Protein AF-A0A7C6AMV8-F1 (afdb_monomer_lite)

Secondary structure (DSSP, 8-state):
--SSTTTTS---------------SSGGGPEE--TT---PPP---S-BPPSS---TT-S--BS---EE---SS-S--------TT-------EE---SSTTTGGGTGGGPPPSS---TTT-TT---BTTEEE-

pLDDT: mean 83.49, std 14.91, range [43.38, 95.56]

Sequence (133 aa):
MKKILYALSLLTFINVAALQAQNATSCIIADPFCTGVNYGFPMNTNTSAESGPNYSCLLSQPNPVWYYLKILDPGNITIAINSPTGNDVDFTCWGPFNSPTGACTAQLTAACSSCPNNTSDPNFYPSGNTVDC

Foldseek 3Di:
DPPVVPVPPPDDPPPPPPCPPPQFQAQQRAAEDDPPDDDDDPQAADAAHDPQADQQQDPGGGRDGHYDYDDPDDDDDDDDDDDPVPDDDDDWDFDDDPDSNVCRPHQRRQDDDPRDACVVPVPPDDDRGIGHD

Radius of gyration: 20.77 Å; chains: 1; bounding box: 33×57×64 Å

Structure (mmCIF, N/CA/C/O backbone):
data_AF-A0A7C6AMV8-F1
#
_entry.id   AF-A0A7C6AMV8-F1
#
loop_
_atom_site.group_PDB
_atom_site.id
_atom_site.type_symbol
_atom_site.label_atom_id
_atom_site.label_alt_id
_atom_site.label_comp_id
_atom_site.label_asym_id
_atom_site.label_entity_id
_atom_site.label_seq_id
_atom_site.pdbx_PDB_ins_code
_atom_site.Cartn_x
_atom_site.Cartn_y
_atom_site.Cartn_z
_atom_site.occupancy
_atom_site.B_iso_or_equiv
_atom_site.auth_seq_id
_atom_site.auth_comp_id
_atom_site.auth_asym_id
_atom_site.auth_atom_id
_atom_site.pdbx_PDB_model_num
ATOM 1 N N . MET A 1 1 ? -10.002 -43.504 47.515 1.00 52.38 1 MET A N 1
ATOM 2 C CA . MET A 1 1 ? -9.149 -42.963 46.431 1.00 52.38 1 MET A CA 1
ATOM 3 C C . MET A 1 1 ? -10.002 -42.383 45.290 1.00 52.38 1 MET A C 1
ATOM 5 O O . MET A 1 1 ? -9.975 -42.894 44.186 1.00 52.38 1 MET A O 1
ATOM 9 N N . LYS A 1 2 ? -10.826 -41.358 45.552 1.00 51.69 2 LYS A N 1
ATOM 10 C CA . LYS A 1 2 ? -11.679 -40.707 44.524 1.00 51.69 2 LYS A CA 1
ATOM 11 C C . LYS A 1 2 ? -11.806 -39.185 44.691 1.00 51.69 2 LYS A C 1
ATOM 13 O O . LYS A 1 2 ? -12.508 -38.542 43.930 1.00 51.69 2 LYS A O 1
ATOM 18 N N . LYS A 1 3 ? -11.122 -38.599 45.681 1.00 49.53 3 LYS A N 1
ATOM 19 C CA . LYS A 1 3 ? -11.189 -37.157 45.969 1.00 49.53 3 LYS A CA 1
ATOM 20 C C . LYS A 1 3 ? -10.032 -36.357 45.352 1.00 49.53 3 LYS A C 1
ATOM 22 O O . LYS A 1 3 ? -10.075 -35.141 45.369 1.00 49.53 3 LYS A O 1
ATOM 27 N N . ILE A 1 4 ? -9.036 -37.038 44.775 1.00 54.88 4 ILE A N 1
ATOM 28 C CA . ILE A 1 4 ? -7.852 -36.416 44.152 1.00 54.88 4 ILE A CA 1
ATOM 29 C C . ILE A 1 4 ? -8.022 -36.242 42.628 1.00 54.88 4 ILE A C 1
ATOM 31 O O . ILE A 1 4 ? -7.265 -35.504 42.015 1.00 54.88 4 ILE A O 1
ATOM 35 N N . LEU A 1 5 ? -9.059 -36.825 42.008 1.00 48.66 5 LEU A N 1
ATOM 36 C CA . LEU A 1 5 ? -9.299 -36.653 40.565 1.00 48.66 5 LEU A CA 1
ATOM 37 C C . LEU A 1 5 ? -9.984 -35.332 40.177 1.00 48.66 5 LEU A C 1
ATOM 39 O O . LEU A 1 5 ? -10.015 -35.006 38.998 1.00 48.66 5 LEU A O 1
ATOM 43 N N . TYR A 1 6 ? -10.506 -34.555 41.130 1.00 48.88 6 TYR A N 1
ATOM 44 C CA . TYR A 1 6 ? -11.204 -33.298 40.821 1.00 48.88 6 TYR A CA 1
ATOM 45 C C . TYR A 1 6 ? -10.318 -32.051 40.930 1.00 48.88 6 TYR A C 1
ATOM 47 O O . TYR A 1 6 ? -10.745 -30.966 40.555 1.00 48.88 6 TYR A O 1
ATOM 55 N N . ALA A 1 7 ? -9.071 -32.187 41.392 1.00 48.97 7 ALA A N 1
ATOM 56 C CA . ALA A 1 7 ? -8.151 -31.055 41.515 1.00 48.97 7 ALA A CA 1
ATOM 57 C C . ALA A 1 7 ? -7.457 -30.676 40.191 1.00 48.97 7 ALA A C 1
ATOM 59 O O . ALA A 1 7 ? -6.743 -29.680 40.148 1.00 48.97 7 ALA A O 1
ATOM 60 N N . LEU A 1 8 ? -7.670 -31.442 39.112 1.00 48.41 8 LEU A N 1
ATOM 61 C CA . LEU A 1 8 ? -7.025 -31.223 37.813 1.00 48.41 8 LEU A CA 1
ATOM 62 C C . LEU A 1 8 ? -7.981 -30.761 36.700 1.00 48.41 8 LEU A C 1
ATOM 64 O O . LEU A 1 8 ? -7.605 -30.802 35.535 1.00 48.41 8 LEU A O 1
ATOM 68 N N . SER A 1 9 ? -9.207 -30.331 37.024 1.00 50.22 9 SER A N 1
ATOM 69 C CA . SER A 1 9 ? -10.119 -29.723 36.034 1.00 50.22 9 SER A CA 1
ATOM 70 C C . SER A 1 9 ? -10.252 -28.203 36.181 1.00 50.22 9 SER A C 1
ATOM 72 O O . SER A 1 9 ? -11.156 -27.608 35.601 1.00 50.22 9 SER A O 1
ATOM 74 N N . LEU A 1 10 ? -9.370 -27.567 36.960 1.00 51.94 10 LEU A N 1
ATOM 75 C CA . LEU A 1 10 ? -9.353 -26.116 37.162 1.00 51.94 10 LEU A CA 1
ATOM 76 C C . LEU A 1 10 ? -8.241 -25.432 36.352 1.00 51.94 10 LEU A C 1
ATOM 78 O O . LEU A 1 10 ? -7.565 -24.532 36.840 1.00 51.94 10 LEU A O 1
ATOM 82 N N . LEU A 1 11 ? -8.033 -25.869 35.111 1.00 54.84 11 LEU A N 1
ATOM 83 C CA . LEU A 1 11 ? -7.216 -25.149 34.143 1.00 54.84 11 LEU A CA 1
ATOM 84 C C . LEU A 1 11 ? -8.020 -24.947 32.860 1.00 54.84 11 LEU A C 1
ATOM 86 O O . LEU A 1 11 ? -8.526 -25.900 32.286 1.00 54.84 11 LEU A O 1
ATOM 90 N N . THR A 1 12 ? -8.057 -23.675 32.459 1.00 56.12 12 THR A N 1
ATOM 91 C CA . THR A 1 12 ? -8.466 -23.112 31.165 1.00 56.12 12 THR A CA 1
ATOM 92 C C . THR A 1 12 ? -9.932 -22.705 31.002 1.00 56.12 12 THR A C 1
ATOM 94 O O . THR A 1 12 ? -10.634 -23.182 30.118 1.00 56.12 12 THR A O 1
ATOM 97 N N . PHE A 1 13 ? -10.344 -21.671 31.739 1.00 52.50 13 PHE A N 1
ATOM 98 C CA . PHE A 1 13 ? -11.089 -20.588 31.088 1.00 52.50 13 PHE A CA 1
ATOM 99 C C . PHE A 1 13 ? -10.063 -19.635 30.472 1.00 52.50 13 PHE A C 1
ATOM 101 O O . PHE A 1 13 ? -9.662 -18.644 31.082 1.00 52.50 13 PHE A O 1
ATOM 108 N N . ILE A 1 14 ? -9.573 -19.975 29.276 1.00 60.19 14 ILE A N 1
ATOM 109 C CA . ILE A 1 14 ? -8.906 -18.980 28.438 1.00 60.19 14 ILE A CA 1
ATOM 110 C C . ILE A 1 14 ? -10.017 -18.020 28.031 1.00 60.19 14 ILE A C 1
ATOM 112 O O . ILE A 1 14 ? -10.878 -18.357 27.221 1.00 60.19 14 ILE A O 1
ATOM 116 N N . ASN A 1 15 ? -10.027 -16.839 28.645 1.00 53.09 15 ASN A N 1
ATOM 117 C CA . ASN A 1 15 ? -10.722 -15.701 28.079 1.00 53.09 15 ASN A CA 1
ATOM 118 C C . ASN A 1 15 ? -10.056 -15.446 26.730 1.00 53.09 15 ASN A C 1
ATOM 120 O O . ASN A 1 15 ? -8.993 -14.831 26.667 1.00 53.09 15 ASN A O 1
ATOM 124 N N . VAL A 1 16 ? -10.661 -15.943 25.653 1.00 55.62 16 VAL A N 1
ATOM 125 C CA . VAL A 1 16 ? -10.400 -15.416 24.319 1.00 55.62 16 VAL A CA 1
ATOM 126 C C . VAL A 1 16 ? -11.054 -14.038 24.314 1.00 55.62 16 VAL A C 1
ATOM 128 O O . VAL A 1 16 ? -12.137 -13.840 23.773 1.00 55.62 16 VAL A O 1
ATOM 131 N N . ALA A 1 17 ? -10.420 -13.073 24.988 1.00 52.72 17 ALA A N 1
ATOM 132 C CA . ALA A 1 17 ? -10.545 -11.702 24.541 1.00 52.72 17 ALA A CA 1
ATOM 133 C C . ALA A 1 17 ? -10.197 -11.770 23.058 1.00 52.72 17 ALA A C 1
ATOM 135 O O . ALA A 1 17 ? -9.157 -12.331 22.705 1.00 52.72 17 ALA A O 1
ATOM 136 N N . ALA A 1 18 ? -11.112 -11.323 22.200 1.00 52.22 18 ALA A N 1
ATOM 137 C CA . ALA A 1 18 ? -10.819 -11.163 20.793 1.00 52.22 18 ALA A CA 1
ATOM 138 C C . ALA A 1 18 ? -9.550 -10.310 20.721 1.00 52.22 18 ALA A C 1
ATOM 140 O O . ALA A 1 18 ? -9.596 -9.102 20.952 1.00 52.22 18 ALA A O 1
ATOM 141 N N . LEU A 1 19 ? -8.407 -10.960 20.496 1.00 43.38 19 LEU A N 1
ATOM 142 C CA . LEU A 1 19 ? -7.177 -10.308 20.101 1.00 43.38 19 LEU A CA 1
ATOM 143 C C . LEU A 1 19 ? -7.512 -9.726 18.735 1.00 43.38 19 LEU A C 1
ATOM 145 O O . LEU A 1 19 ? -7.381 -10.387 17.710 1.00 43.38 19 LEU A O 1
ATOM 149 N N . GLN A 1 20 ? -8.063 -8.516 18.740 1.00 50.47 20 GLN A N 1
ATOM 150 C CA . GLN A 1 20 ? -8.112 -7.657 17.574 1.00 50.47 20 GLN A CA 1
ATOM 151 C C . GLN A 1 20 ? -6.642 -7.373 17.282 1.00 50.47 20 GLN A C 1
ATOM 153 O O . GLN A 1 20 ? -6.024 -6.520 17.919 1.00 50.47 20 GLN A O 1
ATOM 158 N N . ALA A 1 21 ? -6.035 -8.218 16.453 1.00 47.72 21 ALA A N 1
ATOM 159 C CA . ALA A 1 21 ? -4.643 -8.097 16.090 1.00 47.72 21 ALA A CA 1
ATOM 160 C C . ALA A 1 21 ? -4.496 -6.764 15.346 1.00 47.72 21 ALA A C 1
ATOM 162 O O . ALA A 1 21 ? -4.943 -6.622 14.215 1.00 47.72 21 ALA A O 1
ATOM 163 N N . GLN A 1 22 ? -3.906 -5.763 16.000 1.00 56.12 22 GLN A N 1
ATOM 164 C CA . GLN A 1 22 ? -3.520 -4.481 15.397 1.00 56.12 22 GLN A CA 1
ATOM 165 C C . GLN A 1 22 ? -2.271 -4.675 14.516 1.00 56.12 22 GLN A C 1
ATOM 167 O O . GLN A 1 22 ? -1.294 -3.944 14.641 1.00 56.12 22 GLN A O 1
ATOM 172 N N . ASN A 1 23 ? -2.238 -5.736 13.707 1.00 65.56 23 ASN A N 1
ATOM 173 C CA . ASN A 1 23 ? -0.981 -6.335 13.263 1.00 65.56 23 ASN A CA 1
ATOM 174 C C . ASN A 1 23 ? -0.507 -5.873 11.881 1.00 65.56 23 ASN A C 1
ATOM 176 O O . ASN A 1 23 ? 0.586 -6.234 11.479 1.00 65.56 23 ASN A O 1
ATOM 180 N N . ALA A 1 24 ? -1.272 -5.026 11.199 1.00 87.44 24 ALA A N 1
ATOM 181 C CA . ALA A 1 24 ? -1.015 -4.596 9.828 1.00 87.44 24 ALA A CA 1
ATOM 182 C C . ALA A 1 24 ? -0.599 -3.114 9.733 1.00 87.44 24 ALA A C 1
ATOM 184 O O . ALA A 1 24 ? -1.158 -2.350 8.947 1.00 87.44 24 ALA A O 1
ATOM 185 N N . THR A 1 25 ? 0.340 -2.662 10.569 1.00 90.00 25 THR A N 1
ATOM 186 C CA . THR A 1 25 ? 0.720 -1.233 10.652 1.00 90.00 25 THR A CA 1
ATOM 187 C C . THR A 1 25 ? 1.819 -0.810 9.674 1.00 90.00 25 THR A C 1
ATOM 189 O O . THR A 1 25 ? 2.034 0.387 9.482 1.00 90.00 25 THR A O 1
ATOM 192 N N . SER A 1 26 ? 2.484 -1.763 9.021 1.00 93.56 26 SER A N 1
ATOM 193 C CA . SER A 1 26 ? 3.488 -1.521 7.980 1.00 93.56 26 SER A CA 1
ATOM 194 C C . SER A 1 26 ? 3.460 -2.614 6.917 1.00 93.56 26 SER A C 1
ATOM 196 O O . SER A 1 26 ? 2.894 -3.689 7.133 1.00 93.56 26 SER A O 1
ATOM 198 N N . CYS A 1 27 ? 4.110 -2.370 5.779 1.00 95.56 27 CYS A N 1
ATOM 199 C CA . CYS A 1 27 ? 4.169 -3.308 4.665 1.00 95.56 27 CYS A CA 1
ATOM 200 C C . CYS A 1 27 ? 4.702 -4.684 5.091 1.00 95.56 27 CYS A C 1
ATOM 202 O O . CYS A 1 27 ? 4.173 -5.716 4.681 1.00 95.56 27 CYS A O 1
ATOM 204 N N . ILE A 1 28 ? 5.735 -4.728 5.943 1.00 95.44 28 ILE A N 1
ATOM 205 C CA . ILE A 1 28 ? 6.418 -5.988 6.279 1.00 95.44 28 ILE A CA 1
ATOM 206 C C . ILE A 1 28 ? 5.560 -6.944 7.121 1.00 95.44 28 ILE A C 1
ATOM 208 O O . ILE A 1 28 ? 5.781 -8.155 7.084 1.00 95.44 28 ILE A O 1
ATOM 212 N N . ILE A 1 29 ? 4.582 -6.408 7.854 1.00 93.38 29 ILE A N 1
ATOM 213 C CA . ILE A 1 29 ? 3.626 -7.167 8.672 1.00 93.38 29 ILE A CA 1
ATOM 214 C C . ILE A 1 29 ? 2.193 -7.060 8.133 1.00 93.38 29 ILE A C 1
ATOM 216 O O . ILE A 1 29 ? 1.246 -7.313 8.866 1.00 93.38 29 ILE A O 1
ATOM 220 N N . ALA A 1 30 ? 2.024 -6.695 6.859 1.00 93.44 30 ALA A N 1
ATOM 221 C CA . ALA A 1 30 ? 0.716 -6.610 6.220 1.00 93.44 30 ALA A CA 1
ATOM 222 C C . ALA A 1 30 ? -0.078 -7.921 6.356 1.00 93.44 30 ALA A C 1
ATOM 224 O O . ALA A 1 30 ? 0.481 -9.018 6.235 1.00 93.44 30 ALA A O 1
ATOM 225 N N . ASP A 1 31 ? -1.390 -7.809 6.546 1.00 91.12 31 ASP A N 1
ATOM 226 C CA . ASP A 1 31 ? -2.275 -8.967 6.672 1.00 91.12 31 ASP A CA 1
ATOM 227 C C . ASP A 1 31 ? -2.735 -9.479 5.288 1.00 91.12 31 ASP A C 1
ATOM 229 O O . ASP A 1 31 ? -2.810 -8.719 4.317 1.00 91.12 31 ASP A O 1
ATOM 233 N N . PRO A 1 32 ? -3.059 -10.777 5.143 1.00 91.06 32 PRO A N 1
ATOM 234 C CA . PRO A 1 32 ? -3.609 -11.297 3.896 1.00 91.06 32 PRO A CA 1
ATOM 235 C C . PRO A 1 32 ? -5.035 -10.788 3.649 1.00 91.06 32 PRO A C 1
ATOM 237 O O . PRO A 1 32 ? -5.898 -10.878 4.525 1.00 91.06 32 PRO A O 1
ATOM 240 N N . PHE A 1 33 ? -5.306 -10.364 2.417 1.00 89.12 33 PHE A N 1
ATOM 241 C CA . PHE A 1 33 ? -6.643 -10.055 1.918 1.00 89.12 33 PHE A CA 1
ATOM 242 C C . PHE A 1 33 ? -7.048 -11.080 0.850 1.00 89.12 33 PHE A C 1
ATOM 244 O O . PHE A 1 33 ? -6.445 -11.163 -0.224 1.00 89.12 33 PHE A O 1
ATOM 251 N N . CYS A 1 34 ? -8.053 -11.896 1.167 1.00 87.62 34 CYS A N 1
ATOM 252 C CA . CYS A 1 34 ? -8.522 -13.006 0.341 1.00 87.62 34 CYS A CA 1
ATOM 253 C C . CYS A 1 34 ? -9.861 -12.680 -0.327 1.00 87.62 34 CYS A C 1
ATOM 255 O O . CYS A 1 34 ? -10.740 -12.056 0.265 1.00 87.62 34 CYS A O 1
ATOM 257 N N . THR A 1 35 ? -10.051 -13.168 -1.550 1.00 88.50 35 THR A N 1
ATOM 258 C CA . THR A 1 35 ? -11.320 -13.035 -2.271 1.00 88.50 35 THR A CA 1
ATOM 259 C C . THR A 1 35 ? -12.454 -13.777 -1.555 1.00 88.50 35 THR A C 1
ATOM 261 O O . THR A 1 35 ? -12.253 -14.828 -0.947 1.00 88.50 35 THR A O 1
ATOM 264 N N . GLY A 1 36 ? -13.667 -13.219 -1.612 1.00 85.06 36 GLY A N 1
ATOM 265 C CA . GLY A 1 36 ? -14.867 -13.824 -1.016 1.00 85.06 36 GLY A CA 1
ATOM 266 C C . GLY A 1 36 ? -14.975 -13.702 0.508 1.00 85.06 36 GLY A C 1
ATOM 267 O O . GLY A 1 36 ? -15.940 -14.204 1.084 1.00 85.06 36 GLY A O 1
ATOM 268 N N . VAL A 1 37 ? -14.024 -13.030 1.161 1.00 86.81 37 VAL A N 1
ATOM 269 C CA . VAL A 1 37 ? -14.055 -12.734 2.597 1.00 86.81 37 VAL A CA 1
ATOM 270 C C . VAL A 1 37 ? -14.234 -11.232 2.794 1.00 86.81 37 VAL A C 1
ATOM 272 O O . VAL A 1 37 ? -13.550 -10.429 2.166 1.00 86.81 37 VAL A O 1
ATOM 275 N N . ASN A 1 38 ? -15.144 -10.855 3.693 1.00 86.06 38 ASN A N 1
ATOM 276 C CA . ASN A 1 38 ? -15.296 -9.469 4.123 1.00 86.06 38 ASN A CA 1
ATOM 277 C C . ASN A 1 38 ? -14.393 -9.212 5.329 1.00 86.06 38 ASN A C 1
ATOM 279 O O . ASN A 1 38 ? -14.448 -9.948 6.317 1.00 86.06 38 ASN A O 1
ATOM 283 N N . TYR A 1 39 ? -13.604 -8.145 5.261 1.00 84.00 39 TYR A N 1
ATOM 284 C CA . TYR A 1 39 ? -12.695 -7.738 6.326 1.00 84.00 39 TYR A CA 1
ATOM 285 C C . TYR A 1 39 ? -13.227 -6.483 7.015 1.00 84.00 39 TYR A C 1
ATOM 287 O O . TYR A 1 39 ? -13.643 -5.531 6.360 1.00 84.00 39 TYR A O 1
ATOM 295 N N . GLY A 1 40 ? -13.224 -6.490 8.349 1.00 83.12 40 GLY A N 1
ATOM 296 C CA . GLY A 1 40 ? -13.445 -5.287 9.145 1.00 83.12 40 GLY A CA 1
ATOM 297 C C . GLY A 1 40 ? -12.113 -4.594 9.387 1.00 83.12 40 GLY A C 1
ATOM 298 O O . GLY A 1 40 ? -11.228 -5.182 10.007 1.00 83.12 40 GLY A O 1
ATOM 299 N N . PHE A 1 41 ? -11.969 -3.363 8.905 1.00 78.06 41 PHE A N 1
ATOM 300 C CA . PHE A 1 41 ? -10.746 -2.599 9.113 1.00 78.06 41 PHE A CA 1
ATOM 301 C C . PHE A 1 41 ? -10.730 -1.977 10.511 1.00 78.06 41 PHE A C 1
ATOM 303 O O . PHE A 1 41 ? -11.732 -1.378 10.925 1.00 78.06 41 PHE A O 1
ATOM 310 N N . PRO A 1 42 ? -9.611 -2.079 11.247 1.00 73.62 42 PRO A N 1
ATOM 311 C CA . PRO A 1 42 ? -9.451 -1.310 12.463 1.00 73.62 42 PRO A CA 1
ATOM 312 C C . PRO A 1 42 ? -9.400 0.170 12.072 1.00 73.62 42 PRO A C 1
ATOM 314 O O . PRO A 1 42 ? -8.499 0.601 11.355 1.00 73.62 42 PRO A O 1
ATOM 317 N N . MET A 1 43 ? -10.376 0.957 12.530 1.00 74.19 43 MET A N 1
ATOM 318 C CA . MET A 1 43 ? -10.323 2.418 12.433 1.00 74.19 43 MET A CA 1
ATOM 319 C C . MET A 1 43 ? -9.279 2.929 13.425 1.00 74.19 43 MET A C 1
ATOM 321 O O . MET A 1 43 ? -9.609 3.419 14.506 1.00 74.19 43 MET A O 1
ATOM 325 N N . ASN A 1 44 ? -8.009 2.733 13.076 1.00 78.75 44 ASN A N 1
ATOM 326 C CA . ASN A 1 44 ? -6.885 3.236 13.842 1.00 78.75 44 ASN A CA 1
ATOM 327 C C . ASN A 1 44 ? -7.033 4.754 14.010 1.00 78.75 44 ASN A C 1
ATOM 329 O O . ASN A 1 44 ? -7.648 5.441 13.195 1.00 78.75 44 ASN A O 1
ATOM 333 N N . THR A 1 45 ? -6.473 5.288 15.087 1.00 86.44 45 THR A N 1
ATOM 334 C CA . THR A 1 45 ? -6.482 6.730 15.354 1.00 86.44 45 THR A CA 1
ATOM 335 C C . THR A 1 45 ? -5.103 7.163 15.809 1.00 86.44 45 THR A C 1
ATOM 337 O O . THR A 1 45 ? -4.444 6.418 16.532 1.00 86.44 45 THR A O 1
ATOM 340 N N . ASN A 1 46 ? -4.703 8.383 15.455 1.00 89.06 46 ASN A N 1
ATOM 341 C CA . ASN A 1 46 ? -3.443 9.001 15.874 1.00 89.06 46 ASN A CA 1
ATOM 342 C C . ASN A 1 46 ? -2.189 8.211 15.458 1.00 89.06 46 ASN A C 1
ATOM 344 O O . ASN A 1 46 ? -1.201 8.182 16.190 1.00 89.06 46 ASN A O 1
ATOM 348 N N . THR A 1 47 ? -2.220 7.572 14.287 1.00 91.31 47 THR A N 1
ATOM 349 C CA . THR A 1 47 ? -1.048 6.907 13.690 1.00 91.31 47 THR A CA 1
ATOM 350 C C . THR A 1 47 ? -0.796 7.432 12.279 1.00 91.31 47 THR A C 1
ATOM 352 O O . THR A 1 47 ? -1.657 8.086 11.689 1.00 91.31 47 THR A O 1
ATOM 355 N N . SER A 1 48 ? 0.390 7.168 11.737 1.00 93.56 48 SER A N 1
ATOM 356 C CA . SER A 1 48 ? 0.790 7.551 10.380 1.00 93.56 48 SER A CA 1
ATOM 357 C C . SER A 1 48 ? 1.385 6.354 9.652 1.00 93.56 48 SER A C 1
ATOM 359 O O . SER A 1 48 ? 1.975 5.480 10.292 1.00 93.56 48 SER A O 1
ATOM 361 N N . ALA A 1 49 ? 1.260 6.331 8.326 1.00 94.19 49 ALA A N 1
ATOM 362 C CA . ALA A 1 49 ? 1.941 5.347 7.492 1.00 94.19 49 ALA A CA 1
ATOM 363 C C . ALA A 1 49 ? 3.465 5.394 7.659 1.00 94.19 49 ALA A C 1
ATOM 365 O O . ALA A 1 49 ? 4.038 6.396 8.096 1.00 94.19 49 ALA A O 1
ATOM 366 N N . GLU A 1 50 ? 4.115 4.273 7.346 1.00 95.06 50 GLU A N 1
ATOM 367 C CA . GLU A 1 50 ? 5.567 4.164 7.437 1.00 95.06 50 GLU A CA 1
ATOM 368 C C . GLU A 1 50 ? 6.262 5.093 6.432 1.00 95.06 50 GLU A C 1
ATOM 370 O O . GLU A 1 50 ? 5.727 5.421 5.370 1.00 95.06 50 GLU A O 1
ATOM 375 N N . SER A 1 51 ? 7.471 5.537 6.761 1.00 94.12 51 SER A N 1
ATOM 376 C CA . SER A 1 51 ? 8.268 6.355 5.852 1.00 94.12 51 SER A CA 1
ATOM 377 C C . SER A 1 51 ? 8.934 5.496 4.776 1.00 94.12 51 SER A C 1
ATOM 379 O O . SER A 1 51 ? 9.338 4.364 5.029 1.00 94.12 51 SER A O 1
ATOM 381 N N . GLY A 1 52 ? 9.089 6.052 3.571 1.00 92.62 52 GLY A N 1
ATOM 382 C CA . GLY A 1 52 ? 9.795 5.402 2.462 1.00 92.62 52 GLY A CA 1
ATOM 383 C C . GLY A 1 52 ? 8.919 5.097 1.244 1.00 92.62 52 GLY A C 1
ATOM 384 O O . GLY A 1 52 ? 9.321 5.480 0.144 1.00 92.62 52 GLY A O 1
ATOM 385 N N . PRO A 1 53 ? 7.742 4.457 1.393 1.00 94.94 53 PRO A N 1
ATOM 386 C CA . PRO A 1 53 ? 6.846 4.219 0.268 1.00 94.94 53 PRO A CA 1
ATOM 387 C C . PRO A 1 53 ? 6.381 5.513 -0.411 1.00 94.94 53 PRO A C 1
ATOM 389 O O . PRO A 1 53 ? 6.182 6.547 0.228 1.00 94.94 53 PRO A O 1
ATOM 392 N N . ASN A 1 54 ? 6.171 5.436 -1.722 1.00 94.12 54 ASN A N 1
ATOM 393 C CA . ASN A 1 54 ? 5.489 6.447 -2.507 1.00 94.12 54 ASN A CA 1
ATOM 394 C C . ASN A 1 54 ? 3.990 6.121 -2.553 1.00 94.12 54 ASN A C 1
ATOM 396 O O . ASN A 1 54 ? 3.554 5.219 -3.271 1.00 94.12 54 ASN A O 1
ATOM 400 N N . TYR A 1 55 ? 3.204 6.892 -1.804 1.00 94.31 55 TYR A N 1
ATOM 401 C CA . TYR A 1 55 ? 1.750 6.742 -1.701 1.00 94.31 55 TYR A CA 1
ATOM 402 C C . TYR A 1 55 ? 0.969 7.384 -2.860 1.00 94.31 55 TYR A C 1
ATOM 404 O O . TYR A 1 55 ? -0.247 7.521 -2.793 1.00 94.31 55 TYR A O 1
ATOM 412 N N . SER A 1 56 ? 1.656 7.739 -3.947 1.00 94.06 56 SER A N 1
ATOM 413 C CA . SER A 1 56 ? 1.074 8.164 -5.221 1.00 94.06 56 SER A CA 1
ATOM 414 C C . SER A 1 56 ? 0.122 9.357 -5.091 1.00 94.06 56 SER A C 1
ATOM 416 O O . SER A 1 56 ? 0.577 10.461 -4.807 1.00 94.06 56 SER A O 1
ATOM 418 N N . CYS A 1 57 ? -1.176 9.159 -5.327 1.00 93.25 57 CYS A N 1
ATOM 419 C CA . CYS A 1 57 ? -2.190 10.210 -5.275 1.00 93.25 57 CYS A CA 1
ATOM 420 C C . CYS A 1 57 ? -2.567 10.616 -3.838 1.00 93.25 57 CYS A C 1
ATOM 422 O O . CYS A 1 57 ? -3.226 11.638 -3.642 1.00 93.25 57 CYS A O 1
ATOM 424 N N . LEU A 1 58 ? -2.152 9.841 -2.824 1.00 93.38 58 LEU A N 1
ATOM 425 C CA . LEU A 1 58 ? -2.487 10.128 -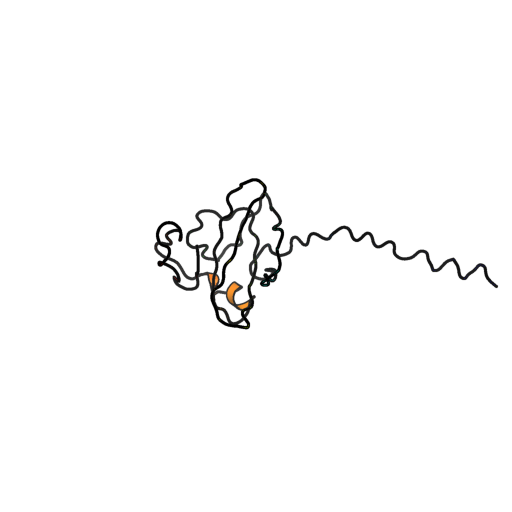1.435 1.00 93.38 58 LEU A CA 1
ATOM 426 C C . LEU A 1 58 ? -1.699 11.341 -0.938 1.00 93.38 58 LEU A C 1
ATOM 428 O O . LEU A 1 58 ? -0.479 11.289 -0.780 1.00 93.38 58 LEU A O 1
ATOM 432 N N . LEU A 1 59 ? -2.411 12.423 -0.624 1.00 90.25 59 LEU A N 1
ATOM 433 C CA . LEU A 1 59 ? -1.812 13.642 -0.070 1.00 90.25 59 LEU A CA 1
ATOM 434 C C . LEU A 1 59 ? -1.437 13.493 1.411 1.00 90.25 59 LEU A C 1
ATOM 436 O O . LEU A 1 59 ? -0.503 14.139 1.885 1.00 90.25 59 LEU A O 1
ATOM 440 N N . SER A 1 60 ? -2.163 12.650 2.147 1.00 92.44 60 SER A N 1
ATOM 441 C CA . SER A 1 60 ? -1.905 12.337 3.554 1.00 92.44 60 SER A CA 1
ATOM 442 C C . SER A 1 60 ? -2.148 10.855 3.824 1.00 92.44 60 SER A C 1
ATOM 444 O O . SER A 1 60 ? -2.909 10.219 3.100 1.00 92.44 60 SER A O 1
ATOM 446 N N . GLN A 1 61 ? -1.489 10.298 4.844 1.00 94.06 61 GLN A N 1
ATOM 447 C CA . GLN A 1 61 ? -1.610 8.878 5.198 1.00 94.06 61 GLN A CA 1
ATOM 448 C C . GLN A 1 61 ? -1.825 8.668 6.712 1.00 94.06 61 GLN A C 1
ATOM 450 O O . GLN A 1 61 ? -0.987 8.046 7.382 1.00 94.06 61 GLN A O 1
ATOM 455 N N . PRO A 1 62 ? -2.901 9.229 7.298 1.00 92.81 62 PRO A N 1
ATOM 456 C CA . PRO A 1 62 ? -3.257 8.955 8.681 1.00 92.81 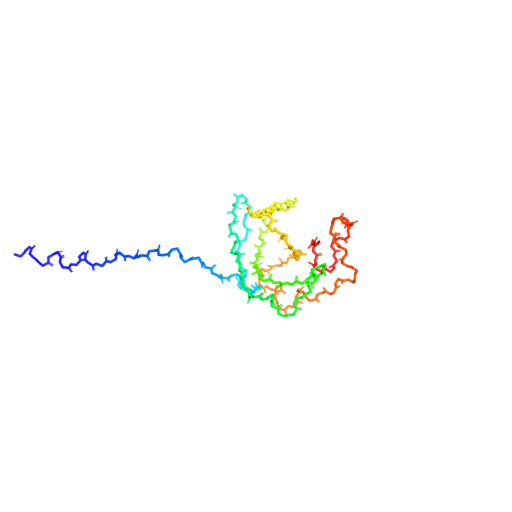62 PRO A CA 1
ATOM 457 C C . PRO A 1 62 ? -3.833 7.543 8.822 1.00 92.81 62 PRO A C 1
ATOM 459 O O . PRO A 1 62 ? -4.510 7.044 7.930 1.00 92.81 62 PRO A O 1
ATOM 462 N N . ASN A 1 63 ? -3.633 6.939 9.990 1.00 91.44 63 ASN A N 1
ATOM 463 C CA . ASN A 1 63 ? -4.333 5.723 10.411 1.00 91.44 63 ASN A CA 1
ATOM 464 C C . ASN A 1 63 ? -4.255 4.557 9.409 1.00 91.44 63 ASN A C 1
ATOM 466 O O . ASN A 1 63 ? -5.286 3.976 9.067 1.00 91.44 63 ASN A O 1
ATOM 470 N N . PRO A 1 64 ? -3.044 4.206 8.942 1.00 92.94 64 PRO A N 1
ATOM 471 C CA . PRO A 1 64 ? -2.860 3.204 7.906 1.00 92.94 64 PRO A CA 1
ATOM 472 C C . PRO A 1 64 ? -3.294 1.810 8.370 1.00 92.94 64 PRO A C 1
ATOM 474 O O . PRO A 1 64 ? -3.242 1.463 9.558 1.00 92.94 64 PRO A O 1
ATOM 477 N N . VAL A 1 65 ? -3.608 0.979 7.384 1.00 92.38 65 VAL A N 1
ATOM 478 C CA . VAL A 1 65 ? -3.651 -0.475 7.509 1.00 92.38 65 VAL A CA 1
ATOM 479 C C . VAL A 1 65 ? -3.123 -1.087 6.212 1.00 92.38 65 VAL A C 1
ATOM 481 O O . VAL A 1 65 ? -3.427 -0.599 5.125 1.00 92.38 65 VAL A O 1
ATOM 484 N N . TRP A 1 66 ? -2.304 -2.128 6.322 1.00 93.56 66 TRP A N 1
ATOM 485 C CA . TRP A 1 66 ? -1.605 -2.728 5.189 1.00 93.56 66 TRP A CA 1
ATOM 486 C C . TRP A 1 66 ? -2.103 -4.135 4.896 1.00 93.56 66 TRP A C 1
ATOM 488 O O . TRP A 1 66 ? -2.117 -5.000 5.769 1.00 93.56 66 TRP A O 1
ATOM 498 N N . TYR A 1 67 ? -2.433 -4.390 3.634 1.00 93.31 67 TYR A N 1
ATOM 499 C CA . TYR A 1 67 ? -2.828 -5.713 3.170 1.00 93.31 67 TYR A CA 1
ATOM 500 C C . TYR A 1 67 ? -2.007 -6.149 1.967 1.00 93.31 67 TYR A C 1
ATOM 502 O O . TYR A 1 67 ? -1.515 -5.324 1.198 1.00 93.31 67 TYR A O 1
ATOM 510 N N . TYR A 1 68 ? -1.914 -7.462 1.775 1.00 94.06 68 TYR A N 1
ATOM 511 C CA . TYR A 1 68 ? -1.427 -8.042 0.531 1.00 94.06 68 TYR A CA 1
ATOM 512 C C . TYR A 1 68 ? -2.453 -9.006 -0.062 1.00 94.06 68 TYR A C 1
ATOM 514 O O . TYR A 1 68 ? -3.123 -9.755 0.652 1.00 94.06 68 TYR A O 1
ATOM 522 N N . LEU A 1 69 ? -2.520 -9.036 -1.391 1.00 93.25 69 LEU A N 1
ATOM 523 C CA . LEU A 1 69 ? -3.302 -10.012 -2.140 1.00 93.25 69 LEU A CA 1
ATOM 524 C C . LEU A 1 69 ? -2.357 -11.017 -2.796 1.00 93.25 69 LEU A C 1
ATOM 526 O O . LEU A 1 69 ? -1.358 -10.642 -3.409 1.00 93.25 69 LEU A O 1
ATOM 530 N N . LYS A 1 70 ? -2.680 -12.307 -2.689 1.00 92.88 70 LYS A N 1
ATOM 531 C CA . LYS A 1 70 ? -2.042 -13.355 -3.495 1.00 92.88 70 LYS A CA 1
ATOM 532 C C . LYS A 1 70 ? -2.994 -13.750 -4.608 1.00 92.88 70 LYS A C 1
ATOM 534 O O . LYS A 1 70 ? -4.120 -14.155 -4.337 1.00 92.88 70 LYS A O 1
ATOM 539 N N . ILE A 1 71 ? -2.522 -13.649 -5.843 1.00 91.44 71 ILE A N 1
ATOM 540 C CA . ILE A 1 71 ? -3.303 -13.986 -7.029 1.00 91.44 71 ILE A CA 1
ATOM 541 C C . ILE A 1 71 ? -2.865 -15.366 -7.510 1.00 91.44 71 ILE A C 1
ATOM 543 O O . ILE A 1 71 ? -1.706 -15.554 -7.871 1.00 91.44 71 ILE A O 1
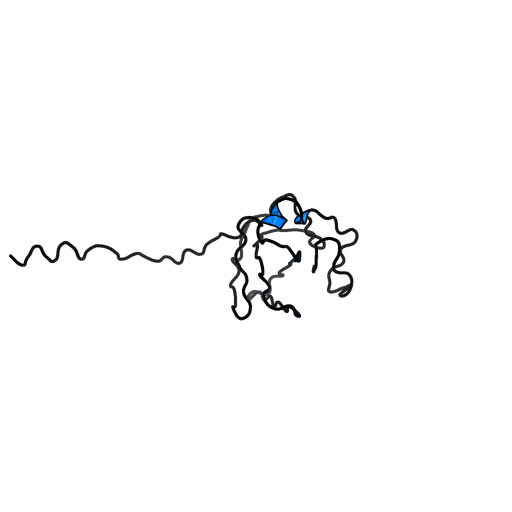ATOM 547 N N . LEU A 1 72 ? -3.785 -16.332 -7.457 1.00 90.62 72 LEU A N 1
ATOM 548 C CA . LEU A 1 72 ? -3.582 -17.661 -8.035 1.00 90.62 72 LEU A CA 1
ATOM 549 C C . LEU A 1 72 ? -3.993 -17.658 -9.510 1.00 90.62 72 LEU A C 1
ATOM 551 O O . LEU A 1 72 ? -3.186 -17.987 -10.374 1.00 90.62 72 LEU A O 1
ATOM 555 N N . ASP A 1 73 ? -5.22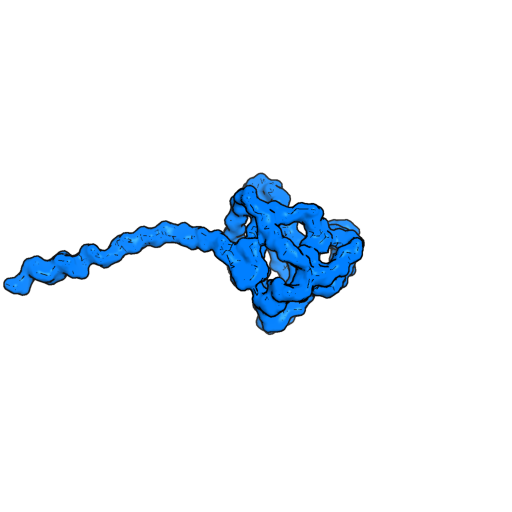5 -17.222 -9.774 1.00 91.25 73 ASP A N 1
ATOM 556 C CA . ASP A 1 73 ? -5.793 -17.149 -11.114 1.00 91.25 73 ASP A CA 1
ATOM 557 C C . ASP A 1 73 ? -5.799 -15.693 -11.604 1.00 91.25 73 ASP A C 1
ATOM 559 O O . ASP A 1 73 ? -6.326 -14.818 -10.907 1.00 91.25 73 ASP A O 1
ATOM 563 N N . PRO A 1 74 ? -5.217 -15.392 -12.779 1.00 90.94 74 PRO A N 1
ATOM 564 C CA . PRO A 1 74 ? -5.208 -14.039 -13.314 1.00 90.94 74 PRO A CA 1
ATOM 565 C C . PRO A 1 74 ? -6.615 -13.611 -13.743 1.00 90.94 74 PRO A C 1
ATOM 567 O O . PRO A 1 74 ? -7.366 -14.379 -14.344 1.00 90.94 74 PRO A O 1
ATOM 570 N N . GLY A 1 75 ? -6.953 -12.353 -13.482 1.00 90.94 75 GLY A N 1
ATOM 571 C CA . GLY A 1 75 ? -8.240 -11.782 -13.849 1.00 90.94 75 GLY A CA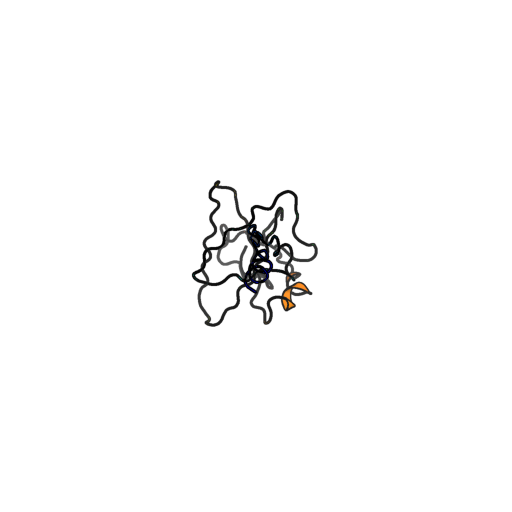 1
ATOM 572 C C . GLY A 1 75 ? -8.449 -10.406 -13.235 1.00 90.94 75 GLY A C 1
ATOM 573 O O . GLY A 1 75 ? -7.563 -9.859 -12.577 1.00 90.94 75 GLY A O 1
ATOM 574 N N . ASN A 1 76 ? -9.639 -9.855 -13.456 1.00 90.88 76 ASN A N 1
ATOM 575 C CA . ASN A 1 76 ? -10.009 -8.565 -12.891 1.00 90.88 76 ASN A CA 1
ATOM 576 C C . ASN A 1 76 ? -10.181 -8.676 -11.374 1.00 90.88 76 ASN A C 1
ATOM 578 O O . ASN A 1 76 ? -10.781 -9.627 -10.872 1.00 90.88 76 ASN A O 1
ATOM 582 N N . ILE A 1 77 ? -9.700 -7.661 -10.663 1.00 90.25 77 ILE A N 1
ATOM 583 C CA . ILE A 1 77 ? -9.873 -7.518 -9.221 1.00 90.25 77 ILE A CA 1
ATOM 584 C C . ILE A 1 77 ? -10.856 -6.372 -8.997 1.00 90.25 77 ILE A C 1
ATOM 586 O O . ILE A 1 77 ? -10.694 -5.287 -9.546 1.00 90.25 77 ILE A O 1
ATOM 590 N N . THR A 1 78 ? -11.885 -6.615 -8.192 1.00 90.75 78 THR A N 1
ATOM 591 C CA . THR A 1 78 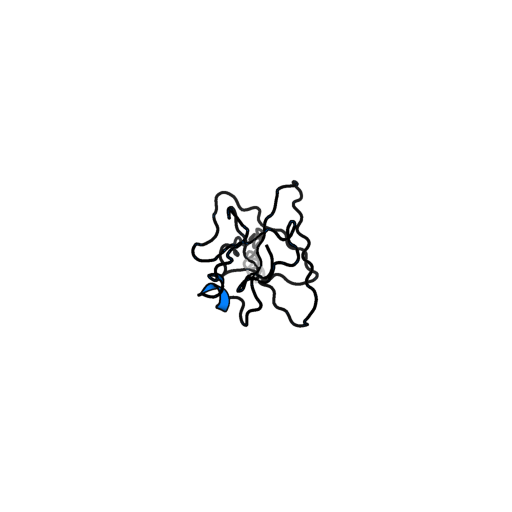? -12.818 -5.580 -7.745 1.00 90.75 78 THR A CA 1
ATOM 592 C C . THR A 1 78 ? -12.811 -5.564 -6.228 1.00 90.75 78 THR A C 1
ATOM 594 O O . THR A 1 78 ? -13.098 -6.581 -5.597 1.00 90.75 78 THR A O 1
ATOM 597 N N . ILE A 1 79 ? -12.474 -4.413 -5.650 1.00 89.81 79 ILE A N 1
ATOM 598 C CA . ILE A 1 79 ? -12.459 -4.194 -4.205 1.00 89.81 79 ILE A CA 1
ATOM 599 C C . ILE A 1 79 ? -13.562 -3.189 -3.890 1.00 89.81 79 ILE A C 1
ATOM 601 O O . ILE A 1 79 ? -13.572 -2.084 -4.422 1.00 89.81 79 ILE A O 1
ATOM 605 N N . ALA A 1 80 ? -14.504 -3.589 -3.040 1.00 90.56 80 ALA A N 1
ATOM 606 C CA . ALA A 1 80 ? -15.517 -2.693 -2.503 1.00 90.56 80 ALA A CA 1
ATOM 607 C C . ALA A 1 80 ? -15.099 -2.277 -1.091 1.00 90.56 80 ALA A C 1
ATOM 609 O O . ALA A 1 80 ? -14.943 -3.128 -0.215 1.00 90.56 80 ALA A O 1
ATOM 610 N N . ILE A 1 81 ? -14.919 -0.975 -0.882 1.00 89.31 81 ILE A N 1
ATOM 611 C CA . ILE A 1 81 ? -14.557 -0.393 0.410 1.00 89.31 81 ILE A CA 1
ATOM 612 C C . ILE A 1 81 ? -15.749 0.426 0.893 1.00 89.31 81 ILE A C 1
ATOM 614 O O . ILE A 1 81 ? -16.274 1.263 0.161 1.00 89.31 81 ILE A O 1
ATOM 618 N N . ASN A 1 82 ? -16.200 0.171 2.120 1.00 88.06 82 ASN A N 1
ATOM 619 C CA . ASN A 1 82 ? -17.302 0.909 2.720 1.00 88.06 82 ASN A CA 1
ATOM 620 C C . ASN A 1 82 ? -16.979 1.307 4.161 1.00 88.06 82 ASN A C 1
ATOM 622 O O . ASN A 1 82 ? -16.502 0.500 4.957 1.00 88.06 82 ASN A O 1
ATOM 626 N N . SER A 1 83 ? -17.324 2.542 4.512 1.00 87.75 83 SER A N 1
ATOM 627 C CA . SER A 1 83 ? -17.284 3.035 5.885 1.00 87.75 83 SER A CA 1
ATOM 628 C C . SER A 1 83 ? -18.708 3.083 6.446 1.00 87.75 83 SER A C 1
ATOM 630 O O . SER A 1 83 ? -19.548 3.790 5.886 1.00 87.75 83 SER A O 1
ATOM 632 N N . PRO A 1 84 ? -19.032 2.359 7.535 1.00 84.31 84 PRO A N 1
ATOM 633 C CA . PRO A 1 84 ? -20.385 2.360 8.102 1.00 84.31 84 PRO A CA 1
ATOM 634 C C . PRO A 1 84 ? -20.793 3.732 8.659 1.00 84.31 84 PRO A C 1
ATOM 636 O O . PRO A 1 84 ? -21.977 4.003 8.835 1.00 84.31 84 PRO A O 1
ATOM 639 N N . THR A 1 85 ? -19.817 4.596 8.931 1.00 86.94 85 THR A N 1
ATOM 640 C CA . THR A 1 85 ? -19.999 5.971 9.407 1.00 86.94 85 THR A CA 1
ATOM 641 C C . THR A 1 85 ? -19.900 7.006 8.287 1.00 86.94 85 THR A C 1
ATOM 643 O O . THR A 1 85 ? -20.021 8.196 8.562 1.00 86.94 85 THR A O 1
ATOM 646 N N . GLY A 1 86 ? -19.680 6.580 7.038 1.00 85.12 86 GLY A N 1
ATOM 647 C CA . GLY A 1 86 ? -19.520 7.479 5.893 1.00 85.12 86 GLY A CA 1
ATOM 648 C C . GLY A 1 86 ? -18.210 8.270 5.891 1.00 85.12 86 GLY A C 1
ATOM 649 O O . GLY A 1 86 ? -18.110 9.258 5.173 1.00 85.12 86 GLY A O 1
ATOM 650 N N . ASN A 1 87 ? -17.221 7.863 6.695 1.00 86.25 87 ASN A N 1
ATOM 651 C CA . ASN A 1 87 ? -15.886 8.455 6.622 1.00 86.25 87 ASN A CA 1
ATOM 652 C C . ASN A 1 87 ? -15.248 8.130 5.271 1.00 86.25 87 ASN A C 1
ATOM 654 O O . ASN A 1 87 ? -15.424 7.017 4.769 1.00 86.25 87 ASN A O 1
ATOM 658 N N . ASP A 1 88 ? -14.483 9.079 4.745 1.00 86.44 88 ASP A N 1
ATOM 659 C CA . ASP A 1 88 ? -13.672 8.867 3.554 1.00 86.44 88 ASP A CA 1
ATOM 660 C C . ASP A 1 88 ? -12.587 7.816 3.823 1.00 86.44 88 ASP A C 1
ATOM 662 O O . ASP A 1 88 ? -12.024 7.762 4.924 1.00 86.44 88 ASP A O 1
ATOM 666 N N . VAL A 1 89 ? -12.346 6.950 2.843 1.00 88.38 89 VAL A N 1
ATOM 667 C CA . VAL A 1 89 ? -11.334 5.895 2.924 1.00 88.38 89 VAL A CA 1
ATOM 668 C C . VAL A 1 89 ? -10.543 5.912 1.633 1.00 88.38 89 VAL A C 1
ATOM 670 O O . VAL A 1 89 ? -10.974 5.375 0.614 1.00 88.38 89 VAL A O 1
ATOM 673 N N . ASP A 1 90 ? -9.359 6.495 1.720 1.00 90.75 90 ASP A N 1
ATOM 674 C CA . ASP A 1 90 ? -8.397 6.479 0.637 1.00 90.75 90 ASP A CA 1
ATOM 675 C C . ASP A 1 90 ? -7.604 5.170 0.621 1.00 90.75 90 ASP A C 1
ATOM 677 O O . ASP A 1 90 ? -7.358 4.541 1.658 1.00 90.75 90 ASP A O 1
ATOM 681 N N . PHE A 1 91 ? -7.147 4.771 -0.561 1.00 92.69 91 PHE A N 1
ATOM 682 C CA . PHE A 1 91 ? -6.260 3.629 -0.715 1.00 92.69 91 PHE A CA 1
ATOM 683 C C . PHE A 1 91 ? -5.224 3.893 -1.800 1.00 92.69 91 PHE A C 1
ATOM 685 O O . PHE A 1 91 ? -5.369 4.763 -2.650 1.00 92.69 91 PHE A O 1
ATOM 692 N N . THR A 1 92 ? -4.168 3.095 -1.776 1.00 94.31 92 THR A N 1
ATOM 693 C CA . THR A 1 92 ? -3.266 2.949 -2.908 1.00 94.31 92 THR A CA 1
ATOM 694 C C . THR A 1 92 ? -2.859 1.484 -2.995 1.00 94.31 92 THR A C 1
ATOM 696 O O . THR A 1 92 ? -2.772 0.788 -1.978 1.00 94.31 92 THR A O 1
ATOM 699 N N . CYS A 1 93 ? -2.678 0.987 -4.211 1.00 94.56 93 CYS A N 1
ATOM 700 C CA . CYS A 1 93 ? -2.321 -0.398 -4.467 1.00 94.56 93 CYS A CA 1
ATOM 701 C C . CYS A 1 93 ? -1.063 -0.465 -5.331 1.00 94.56 93 CYS A C 1
ATOM 703 O O . CYS A 1 93 ? -0.913 0.293 -6.292 1.00 94.56 93 CYS A O 1
ATOM 705 N N . TRP A 1 94 ? -0.182 -1.417 -5.019 1.00 95.00 94 TRP A N 1
ATOM 706 C CA . TRP A 1 94 ? 1.042 -1.661 -5.774 1.00 95.00 94 TRP A CA 1
ATOM 707 C C . TRP A 1 94 ? 1.173 -3.120 -6.193 1.00 95.00 94 TRP A C 1
ATOM 709 O O . TRP A 1 94 ? 0.734 -4.030 -5.487 1.00 95.00 94 TRP A O 1
ATOM 719 N N . GLY A 1 95 ? 1.855 -3.345 -7.311 1.00 94.50 95 GLY A N 1
ATOM 720 C CA . GLY A 1 95 ? 2.205 -4.671 -7.796 1.00 94.50 95 GLY A CA 1
ATOM 721 C C . GLY A 1 95 ? 2.197 -4.774 -9.323 1.00 94.50 95 GLY A C 1
ATOM 722 O O . GLY A 1 95 ? 2.217 -3.757 -10.013 1.00 94.50 95 GLY A O 1
ATOM 723 N N . PRO A 1 96 ? 2.161 -6.007 -9.861 1.00 94.38 96 PRO A N 1
ATOM 724 C CA . PRO A 1 96 ? 2.289 -7.273 -9.133 1.00 94.38 96 PRO A CA 1
ATOM 725 C C . PRO A 1 96 ? 3.713 -7.496 -8.592 1.00 94.38 96 PRO A C 1
ATOM 727 O O . PRO A 1 96 ? 4.693 -7.021 -9.162 1.00 94.38 96 PRO A O 1
ATOM 730 N N . PHE A 1 97 ? 3.835 -8.267 -7.508 1.00 94.12 97 PHE A N 1
ATOM 731 C CA . PHE A 1 97 ? 5.122 -8.644 -6.911 1.00 94.12 97 PHE A CA 1
ATOM 732 C C . PHE A 1 97 ? 5.240 -10.158 -6.725 1.00 94.12 97 PHE A C 1
ATOM 734 O O . PHE A 1 97 ? 4.246 -10.858 -6.551 1.00 94.12 97 PHE A O 1
ATOM 741 N N . ASN A 1 98 ? 6.478 -10.661 -6.684 1.00 92.50 98 ASN A N 1
ATOM 742 C CA . ASN A 1 98 ? 6.762 -12.091 -6.493 1.00 92.50 98 ASN A CA 1
ATOM 743 C C . ASN A 1 98 ? 6.627 -12.554 -5.030 1.00 92.50 98 ASN A C 1
ATOM 745 O O . ASN A 1 98 ? 6.608 -13.752 -4.757 1.00 92.50 98 ASN A O 1
ATOM 749 N N . SER A 1 99 ? 6.589 -11.622 -4.075 1.00 91.50 99 SER A N 1
ATOM 750 C CA . SER A 1 99 ? 6.467 -11.903 -2.643 1.00 91.50 99 SER A CA 1
ATOM 751 C C . SER A 1 99 ? 5.756 -10.746 -1.937 1.00 91.50 99 SER A C 1
ATOM 753 O O . SER A 1 99 ? 6.088 -9.597 -2.237 1.00 91.50 99 SER A O 1
ATOM 755 N N . PRO A 1 100 ? 4.863 -11.017 -0.962 1.00 89.06 100 PRO A N 1
ATOM 756 C CA . PRO A 1 100 ? 4.220 -9.980 -0.154 1.00 89.06 100 PRO A CA 1
ATOM 757 C C . PRO A 1 100 ? 5.206 -9.037 0.542 1.00 89.06 100 PRO A C 1
ATOM 759 O O . PRO A 1 100 ? 4.987 -7.835 0.590 1.00 89.06 100 PRO A O 1
ATOM 762 N N . THR A 1 101 ? 6.316 -9.574 1.051 1.00 93.50 101 THR A N 1
ATOM 763 C CA . THR A 1 101 ? 7.296 -8.806 1.833 1.00 93.50 101 THR A CA 1
ATOM 764 C C . THR A 1 101 ? 8.465 -8.293 1.002 1.00 93.50 101 THR A C 1
ATOM 766 O O . THR A 1 101 ? 9.158 -7.365 1.416 1.00 93.50 101 THR A O 1
ATOM 769 N N . GLY A 1 102 ? 8.693 -8.872 -0.184 1.00 91.44 102 GLY A N 1
ATOM 770 C CA . GLY A 1 102 ? 9.786 -8.458 -1.068 1.00 91.44 102 GLY A CA 1
ATOM 771 C C . GLY A 1 102 ? 9.666 -6.988 -1.470 1.00 91.44 102 GLY A C 1
ATOM 772 O O . GLY A 1 102 ? 10.657 -6.254 -1.454 1.00 91.44 102 GLY A O 1
ATOM 773 N N . ALA A 1 103 ? 8.435 -6.542 -1.728 1.00 90.94 103 ALA A N 1
ATOM 774 C CA . ALA A 1 103 ? 8.150 -5.181 -2.154 1.00 90.94 103 ALA A CA 1
ATOM 775 C C . ALA A 1 103 ? 8.510 -4.116 -1.110 1.00 90.94 103 ALA A C 1
ATOM 777 O O . ALA A 1 103 ? 9.000 -3.045 -1.474 1.00 90.94 103 ALA A O 1
ATOM 778 N N . CYS A 1 104 ? 8.352 -4.439 0.176 1.00 93.81 104 CYS A N 1
ATOM 779 C CA . CYS A 1 104 ? 8.538 -3.516 1.298 1.00 93.81 104 CYS A CA 1
ATOM 780 C C . CYS A 1 104 ? 9.960 -2.954 1.409 1.00 93.81 104 CYS A C 1
ATOM 782 O O . CYS A 1 104 ? 10.169 -1.906 2.005 1.00 93.81 104 CYS A O 1
ATOM 784 N N . THR A 1 105 ? 10.952 -3.648 0.846 1.00 88.81 105 THR A N 1
ATOM 785 C CA . THR A 1 105 ? 12.362 -3.252 0.976 1.00 88.81 105 THR A CA 1
ATOM 786 C C . THR A 1 105 ? 12.776 -2.119 0.040 1.00 88.81 105 THR A C 1
ATOM 788 O O . THR A 1 105 ? 13.649 -1.332 0.394 1.00 88.81 105 THR A O 1
ATOM 791 N N . ALA A 1 106 ? 12.183 -2.035 -1.155 1.00 85.69 106 ALA A N 1
ATOM 792 C CA . ALA A 1 106 ? 12.587 -1.049 -2.162 1.00 85.69 106 ALA A CA 1
ATOM 793 C C . ALA A 1 106 ? 11.552 -0.808 -3.270 1.00 85.69 106 ALA A C 1
ATOM 795 O O . ALA A 1 106 ? 11.606 0.216 -3.951 1.00 85.69 106 ALA A O 1
ATOM 796 N N . GLN A 1 107 ? 10.613 -1.730 -3.491 1.00 92.19 107 GLN A N 1
ATOM 797 C CA . GLN A 1 107 ? 9.757 -1.688 -4.678 1.00 92.19 107 GLN A CA 1
ATOM 798 C C . GLN A 1 107 ? 8.576 -0.722 -4.523 1.00 92.19 107 GLN A C 1
ATOM 800 O O . GLN A 1 107 ? 7.964 -0.360 -5.522 1.00 92.19 107 GLN A O 1
ATOM 805 N N . LEU A 1 108 ? 8.297 -0.236 -3.312 1.00 93.81 108 LEU A N 1
ATOM 806 C CA . LEU A 1 108 ? 7.263 0.779 -3.078 1.00 93.81 108 LEU A CA 1
ATOM 807 C C . LEU A 1 108 ? 7.764 2.220 -3.253 1.00 93.81 108 LEU A C 1
ATOM 809 O O . LEU A 1 108 ? 7.022 3.152 -2.993 1.00 93.81 108 LEU A O 1
ATOM 813 N N . THR A 1 109 ? 9.015 2.433 -3.668 1.00 91.75 109 THR A N 1
ATOM 814 C CA . THR A 1 109 ? 9.637 3.774 -3.712 1.00 91.75 109 THR A CA 1
ATOM 815 C C . THR A 1 109 ? 9.521 4.479 -5.067 1.00 91.75 109 THR A C 1
ATOM 817 O O . THR A 1 109 ? 9.907 5.642 -5.192 1.00 91.75 109 THR A O 1
ATOM 820 N N . ALA A 1 110 ? 9.009 3.793 -6.096 1.00 85.81 110 ALA A N 1
ATOM 821 C CA . ALA A 1 110 ? 8.922 4.334 -7.448 1.00 85.81 110 ALA A CA 1
ATOM 822 C C . ALA A 1 110 ? 8.044 5.593 -7.477 1.00 85.81 110 ALA A C 1
ATOM 824 O O . ALA A 1 110 ? 6.875 5.555 -7.099 1.00 85.81 110 ALA A O 1
ATOM 825 N N . ALA A 1 111 ? 8.616 6.711 -7.929 1.00 75.69 111 ALA A N 1
ATOM 826 C CA . ALA A 1 111 ? 7.894 7.969 -7.990 1.00 75.69 111 ALA A CA 1
ATOM 827 C C . ALA A 1 111 ? 6.829 7.946 -9.087 1.00 75.69 111 ALA A C 1
ATOM 829 O O . ALA A 1 111 ? 7.137 7.726 -10.257 1.00 75.69 111 ALA A O 1
ATOM 830 N N . CYS A 1 112 ? 5.589 8.229 -8.708 1.00 82.75 112 CYS A N 1
ATOM 831 C CA . CYS A 1 112 ? 4.529 8.563 -9.641 1.00 82.75 112 CYS A CA 1
ATOM 832 C C . CYS A 1 112 ? 4.513 10.101 -9.801 1.00 82.75 112 CYS A C 1
ATOM 834 O O . CYS A 1 112 ? 4.557 10.837 -8.817 1.00 82.75 112 CYS A O 1
ATOM 836 N N . SER A 1 113 ? 4.600 10.601 -11.041 1.00 77.12 113 SER A N 1
ATOM 837 C CA . SER A 1 113 ? 4.922 12.019 -11.296 1.00 77.12 113 SER A CA 1
ATOM 838 C C . SER A 1 113 ? 3.717 12.953 -11.163 1.00 77.12 113 SER A C 1
ATOM 840 O O . SER A 1 113 ? 3.823 13.989 -10.517 1.00 77.12 113 SER A O 1
ATOM 842 N N . SER A 1 114 ? 2.590 12.607 -11.791 1.00 85.75 114 SER A N 1
ATOM 843 C CA . SER A 1 114 ? 1.356 13.409 -11.778 1.00 85.75 114 SER A CA 1
ATOM 844 C C . SER A 1 114 ? 0.272 12.855 -10.855 1.00 85.75 114 SER A C 1
ATOM 846 O O . SER A 1 114 ? -0.545 13.638 -10.391 1.00 85.75 114 SER A O 1
ATOM 848 N N . CYS A 1 115 ? 0.264 11.537 -10.623 1.00 87.38 115 CYS A N 1
ATOM 849 C CA . CYS A 1 115 ? -0.670 10.782 -9.772 1.00 87.38 115 CYS A CA 1
ATOM 850 C C . CYS A 1 115 ? -2.076 11.383 -9.643 1.00 87.38 115 CYS A C 1
ATOM 852 O O . CYS A 1 115 ? -2.487 11.725 -8.529 1.00 87.38 115 CYS A O 1
ATOM 854 N N . PRO A 1 116 ? -2.805 11.563 -10.759 1.00 91.75 116 PRO A N 1
ATOM 855 C CA . PRO A 1 116 ? -4.213 11.915 -10.668 1.00 91.75 116 PRO A CA 1
ATOM 856 C C . PRO A 1 116 ? -4.953 10.816 -9.898 1.00 91.75 116 PRO A C 1
ATOM 858 O O . PRO A 1 116 ? -4.575 9.655 -9.991 1.00 91.75 116 PRO A O 1
ATOM 861 N N . ASN A 1 117 ? -6.011 11.169 -9.166 1.00 86.25 117 ASN A N 1
ATOM 862 C CA . ASN A 1 117 ? -6.902 10.143 -8.624 1.00 86.25 117 ASN A CA 1
ATOM 863 C C . ASN A 1 117 ? -7.604 9.395 -9.772 1.00 86.25 117 ASN A C 1
ATOM 865 O O . ASN A 1 117 ? -7.905 9.993 -10.820 1.00 86.25 117 ASN A O 1
ATOM 869 N N . ASN A 1 118 ? -7.923 8.115 -9.576 1.00 83.19 118 ASN A N 1
ATOM 870 C CA . ASN A 1 118 ? -8.582 7.332 -10.627 1.00 83.19 118 ASN A CA 1
ATOM 871 C C . ASN A 1 118 ? -9.983 7.860 -10.988 1.00 83.19 118 ASN A C 1
ATOM 873 O O . ASN A 1 118 ? -10.510 7.556 -12.055 1.00 83.19 118 ASN A O 1
ATOM 877 N N . THR A 1 119 ? -10.591 8.683 -10.126 1.00 85.88 119 THR A N 1
ATOM 878 C CA . THR A 1 119 ? -11.897 9.297 -10.397 1.00 85.88 119 THR A CA 1
ATOM 879 C C . THR A 1 119 ? -11.806 10.324 -11.528 1.00 85.88 119 THR A C 1
ATOM 881 O O . THR A 1 119 ? -12.755 10.483 -12.296 1.00 85.88 119 THR A O 1
ATOM 884 N N . SER A 1 120 ? -10.672 11.019 -11.644 1.00 89.38 120 SER A N 1
ATOM 885 C CA . SER A 1 120 ? -10.437 12.045 -12.667 1.00 89.38 120 SER A CA 1
ATOM 886 C C . SER A 1 120 ? -9.772 11.476 -13.918 1.00 89.38 120 SER A C 1
ATOM 888 O O . SER A 1 120 ? -10.043 11.964 -15.015 1.00 89.38 120 SER A O 1
ATOM 890 N N . ASP A 1 121 ? -8.918 10.460 -13.767 1.00 91.19 121 ASP A N 1
ATOM 891 C CA . ASP A 1 121 ? -8.266 9.772 -14.886 1.00 91.19 121 ASP A CA 1
ATOM 892 C C . ASP A 1 121 ? -8.177 8.251 -14.642 1.00 91.19 121 ASP A C 1
ATOM 894 O O . ASP A 1 121 ? -7.142 7.735 -14.212 1.00 91.19 121 ASP A O 1
ATOM 898 N N . PRO A 1 122 ? -9.258 7.500 -14.922 1.00 88.06 122 PRO A N 1
ATOM 899 C CA . PRO A 1 122 ? -9.347 6.075 -14.594 1.00 88.06 122 PRO A CA 1
ATOM 900 C C . PRO A 1 122 ? -8.402 5.184 -15.409 1.00 88.06 122 PRO A C 1
ATOM 902 O O . PRO A 1 122 ? -8.279 4.000 -15.111 1.00 88.06 122 PRO A O 1
ATOM 905 N N . ASN A 1 123 ? -7.754 5.722 -16.448 1.00 91.38 123 ASN A N 1
ATOM 906 C CA . ASN A 1 123 ? -6.839 4.970 -17.309 1.00 91.38 123 ASN A CA 1
ATOM 907 C C . ASN A 1 123 ? -5.367 5.358 -17.092 1.00 91.38 123 ASN A C 1
ATOM 909 O O . ASN A 1 123 ? -4.510 4.903 -17.851 1.00 91.38 123 ASN A O 1
ATOM 913 N N . PHE A 1 124 ? -5.065 6.208 -16.102 1.00 92.81 124 PHE A N 1
ATOM 914 C CA . PHE A 1 124 ? -3.699 6.665 -15.844 1.00 92.81 124 PHE A CA 1
ATOM 915 C C . PHE A 1 124 ? -2.787 5.548 -15.321 1.00 92.81 124 PHE A C 1
ATOM 917 O O . PHE A 1 124 ? -1.614 5.475 -15.688 1.00 92.81 124 PHE A O 1
ATOM 924 N N . TYR A 1 125 ? -3.310 4.689 -14.446 1.00 92.12 125 TYR A N 1
ATOM 925 C CA . TYR A 1 125 ? -2.536 3.623 -13.824 1.00 92.12 125 TYR A CA 1
ATOM 926 C C . TYR A 1 125 ? -2.433 2.385 -14.735 1.00 92.12 125 TYR A C 1
ATOM 928 O O . TYR A 1 125 ? -3.369 2.078 -15.476 1.00 92.12 125 TYR A O 1
ATOM 936 N N . PRO A 1 126 ? -1.306 1.647 -14.694 1.00 92.25 126 PRO A N 1
ATOM 937 C CA . PRO A 1 126 ? -0.226 1.743 -13.711 1.00 92.25 126 PRO A CA 1
ATOM 938 C C . PRO A 1 126 ? 0.805 2.850 -13.990 1.00 92.25 126 PRO A C 1
ATOM 940 O O . PRO A 1 126 ? 1.120 3.165 -15.134 1.00 92.25 126 PRO A O 1
ATOM 943 N N . SER A 1 127 ? 1.415 3.369 -12.921 1.00 91.38 127 SER A N 1
ATOM 944 C CA . SER A 1 127 ? 2.575 4.269 -12.978 1.00 91.38 127 SER A CA 1
ATOM 945 C C . SER A 1 127 ? 3.671 3.752 -12.047 1.00 91.38 127 SER A C 1
ATOM 947 O O . SER A 1 127 ? 3.542 3.795 -10.823 1.00 91.38 127 SER A O 1
ATOM 949 N N . GLY A 1 128 ? 4.774 3.267 -12.621 1.00 91.75 128 GLY A N 1
ATOM 950 C CA . GLY A 1 128 ? 5.781 2.532 -11.858 1.00 91.75 128 GLY A CA 1
ATOM 951 C C . GLY A 1 128 ? 5.189 1.228 -11.324 1.00 91.75 128 GLY A C 1
ATOM 952 O O . GLY A 1 128 ? 4.651 0.442 -12.097 1.00 91.75 128 GLY A O 1
ATOM 953 N N . ASN A 1 129 ? 5.275 1.015 -10.009 1.00 93.50 129 ASN A N 1
ATOM 954 C CA . ASN A 1 129 ? 4.662 -0.146 -9.356 1.00 93.50 129 ASN A CA 1
ATOM 955 C C . ASN A 1 129 ? 3.266 0.146 -8.791 1.00 93.50 129 ASN A C 1
ATOM 957 O O . ASN A 1 129 ? 2.648 -0.772 -8.266 1.00 93.50 129 ASN A O 1
ATOM 961 N N . THR A 1 130 ? 2.774 1.386 -8.856 1.00 93.75 130 THR A N 1
ATOM 962 C CA . THR A 1 130 ? 1.415 1.722 -8.414 1.00 93.75 130 THR A CA 1
ATOM 963 C C . THR A 1 130 ? 0.423 1.299 -9.483 1.00 93.75 130 THR A C 1
ATOM 965 O O . THR A 1 130 ? 0.551 1.714 -10.637 1.00 93.75 130 THR A O 1
ATOM 968 N N . VAL A 1 131 ? -0.565 0.498 -9.096 1.00 92.88 131 VAL A N 1
ATOM 969 C CA . VAL A 1 131 ? -1.611 -0.012 -9.993 1.00 92.88 131 VAL A CA 1
ATOM 970 C C . VAL A 1 131 ? -2.941 0.707 -9.830 1.00 92.88 131 VAL A C 1
ATOM 972 O O . VAL A 1 131 ? -3.725 0.685 -10.770 1.00 92.88 131 VAL A O 1
ATOM 975 N N . ASP A 1 132 ? -3.194 1.322 -8.674 1.00 92.25 132 ASP A N 1
ATOM 976 C CA . ASP A 1 132 ? -4.394 2.128 -8.449 1.00 92.25 132 ASP A CA 1
ATOM 977 C C . ASP A 1 132 ? -4.203 3.097 -7.274 1.00 92.25 132 ASP A C 1
ATOM 979 O O . ASP A 1 132 ? -3.488 2.796 -6.302 1.00 92.25 132 ASP A O 1
ATOM 983 N N . CYS A 1 133 ? -4.809 4.267 -7.434 1.00 89.19 133 CYS A N 1
ATOM 984 C CA . CYS A 1 133 ? -4.932 5.408 -6.538 1.00 89.19 133 CYS A CA 1
ATOM 985 C C . CYS A 1 133 ? -5.914 6.385 -7.246 1.00 89.19 133 CYS A C 1
ATOM 987 O O . CYS A 1 133 ? -6.772 7.015 -6.609 1.00 89.19 133 CYS A O 1
#